Protein AF-A0AAX0XLS3-F1 (afdb_monomer)

Structure (mmCIF, N/CA/C/O backbone):
data_AF-A0AAX0XLS3-F1
#
_entry.id   AF-A0AAX0XLS3-F1
#
loop_
_atom_site.group_PDB
_atom_site.id
_atom_site.type_symbol
_atom_site.label_atom_id
_atom_site.label_alt_id
_atom_site.label_comp_id
_atom_site.label_asym_id
_atom_site.label_entity_id
_atom_site.label_seq_id
_atom_site.pdbx_PDB_ins_code
_atom_site.Cartn_x
_atom_site.Cartn_y
_atom_site.Cartn_z
_atom_site.occupancy
_atom_site.B_iso_or_equiv
_atom_site.auth_seq_id
_atom_site.auth_comp_id
_atom_site.auth_asym_id
_atom_site.auth_atom_id
_atom_site.pdbx_PDB_model_num
ATOM 1 N N . MET A 1 1 ? 13.318 21.270 7.809 1.00 33.69 1 MET A N 1
ATOM 2 C CA . MET A 1 1 ? 13.372 19.843 7.423 1.00 33.69 1 MET A CA 1
ATOM 3 C C . MET A 1 1 ? 12.293 19.611 6.370 1.00 33.69 1 MET A C 1
ATOM 5 O O . MET A 1 1 ? 11.177 19.259 6.718 1.00 33.69 1 MET A O 1
ATOM 9 N N . SER A 1 2 ? 12.582 19.924 5.103 1.00 43.41 2 SER A N 1
ATOM 10 C CA . SER A 1 2 ? 11.595 19.887 4.014 1.00 43.41 2 SER A CA 1
ATOM 11 C C . SER A 1 2 ? 11.965 18.777 3.041 1.00 43.41 2 SER A C 1
ATOM 13 O O . SER A 1 2 ? 12.921 18.919 2.283 1.00 43.41 2 SER A O 1
ATOM 15 N N . ILE A 1 3 ? 11.218 17.674 3.054 1.00 45.69 3 ILE A N 1
ATOM 16 C CA . ILE A 1 3 ? 11.318 16.630 2.027 1.00 45.69 3 ILE A CA 1
ATOM 17 C C . ILE A 1 3 ? 10.569 17.149 0.793 1.00 45.69 3 ILE A C 1
ATOM 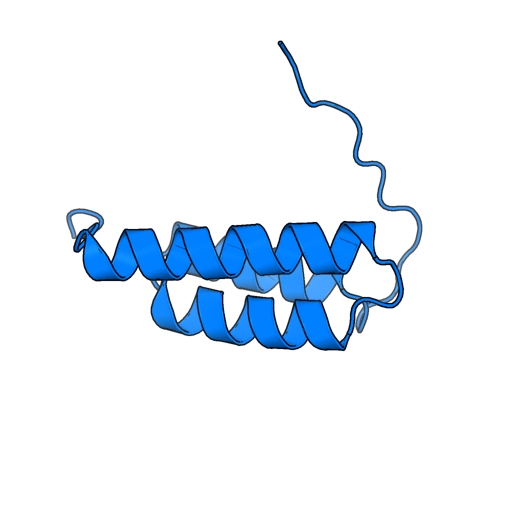19 O O . ILE A 1 3 ? 9.430 16.787 0.523 1.00 45.69 3 ILE A O 1
ATOM 23 N N . GLN A 1 4 ? 11.201 18.076 0.076 1.00 48.59 4 GLN A N 1
ATOM 24 C CA . GLN A 1 4 ? 10.783 18.532 -1.245 1.00 48.59 4 GLN A CA 1
ATOM 25 C C . GLN A 1 4 ? 11.789 18.012 -2.266 1.00 48.59 4 GLN A C 1
ATOM 27 O O . GLN A 1 4 ? 12.624 18.773 -2.740 1.00 48.59 4 GLN A O 1
ATOM 32 N N . ASN A 1 5 ? 11.764 16.715 -2.582 1.00 42.09 5 ASN A N 1
ATOM 33 C CA . ASN A 1 5 ? 12.376 16.266 -3.831 1.00 42.09 5 ASN A CA 1
ATOM 34 C C . ASN A 1 5 ? 11.934 14.862 -4.234 1.00 42.09 5 ASN A C 1
ATOM 36 O O . ASN A 1 5 ? 12.710 13.912 -4.169 1.00 42.09 5 ASN A O 1
ATOM 40 N N . ILE A 1 6 ? 10.695 14.719 -4.701 1.00 55.38 6 ILE A N 1
ATOM 41 C CA . ILE A 1 6 ? 10.382 13.547 -5.512 1.00 55.38 6 ILE A CA 1
ATOM 42 C C . ILE A 1 6 ? 9.724 13.972 -6.815 1.00 55.38 6 ILE A C 1
ATOM 44 O O . ILE A 1 6 ? 8.521 13.864 -7.028 1.00 55.38 6 ILE A O 1
ATOM 48 N N . LYS A 1 7 ? 10.575 14.493 -7.705 1.00 51.69 7 LYS A N 1
ATOM 49 C CA . LYS A 1 7 ? 10.302 14.546 -9.139 1.00 51.69 7 LYS A CA 1
ATOM 50 C C . LYS A 1 7 ? 10.240 13.103 -9.655 1.00 51.69 7 LYS A C 1
ATOM 52 O O . LYS A 1 7 ? 11.252 12.557 -10.085 1.00 51.69 7 LYS A O 1
ATOM 57 N N . PHE A 1 8 ? 9.071 12.466 -9.593 1.00 53.56 8 PHE A N 1
ATOM 58 C CA . PHE A 1 8 ? 8.835 11.235 -10.347 1.00 53.56 8 PHE A CA 1
ATOM 59 C C . PHE A 1 8 ? 8.463 11.602 -11.778 1.00 53.56 8 PHE A C 1
ATOM 61 O O . PHE A 1 8 ? 7.324 11.912 -12.115 1.00 53.56 8 PHE A O 1
ATOM 68 N N . ASN A 1 9 ? 9.525 11.635 -12.571 1.00 45.47 9 ASN A N 1
ATOM 69 C CA . ASN A 1 9 ? 9.569 11.795 -14.008 1.00 45.47 9 ASN A CA 1
ATOM 70 C C . ASN A 1 9 ? 8.666 10.769 -14.725 1.00 45.47 9 ASN A C 1
ATOM 72 O O . ASN A 1 9 ? 8.774 9.572 -14.456 1.00 45.47 9 ASN A O 1
ATOM 76 N N . GLY A 1 10 ? 7.870 11.242 -15.688 1.00 41.81 10 GLY A N 1
ATOM 77 C CA . GLY A 1 10 ? 7.468 10.471 -16.870 1.00 41.81 10 GLY A CA 1
ATOM 78 C C . GLY A 1 10 ? 6.357 9.431 -16.702 1.00 41.81 10 GLY A C 1
ATOM 79 O O . GLY A 1 10 ? 6.612 8.230 -16.693 1.00 41.81 10 GLY A O 1
ATOM 80 N N . GLU A 1 11 ? 5.115 9.910 -16.654 1.00 44.81 11 GLU A N 1
ATOM 81 C CA . GLU A 1 11 ? 4.029 9.492 -17.561 1.00 44.81 11 GLU A CA 1
ATOM 82 C C . GLU A 1 11 ? 3.967 8.002 -17.954 1.00 44.81 11 GLU A C 1
ATOM 84 O O . GLU A 1 11 ? 4.107 7.619 -19.116 1.00 44.81 11 GLU A O 1
ATOM 89 N N . ARG A 1 12 ? 3.674 7.131 -16.981 1.00 51.06 12 ARG A N 1
ATOM 90 C CA . ARG A 1 12 ? 3.104 5.804 -17.261 1.00 51.06 12 ARG A CA 1
ATOM 91 C C . ARG A 1 12 ? 1.763 5.680 -16.534 1.00 51.06 12 ARG A C 1
ATOM 93 O O . ARG A 1 12 ? 1.778 5.567 -15.310 1.00 51.06 12 ARG A O 1
ATOM 100 N N . PRO A 1 13 ? 0.619 5.654 -17.242 1.00 52.38 13 PRO A N 1
ATOM 101 C CA . PRO A 1 13 ? -0.707 5.579 -16.615 1.00 52.38 13 PRO A CA 1
ATOM 102 C C . PRO A 1 13 ? -0.951 4.281 -15.818 1.00 52.38 13 PRO A C 1
ATOM 104 O O . PRO A 1 13 ? -1.779 4.272 -14.918 1.00 52.38 13 PRO A O 1
ATOM 107 N N . ASN A 1 14 ? -0.165 3.223 -16.067 1.00 53.94 14 ASN A N 1
ATOM 108 C CA . ASN A 1 14 ? -0.148 1.974 -15.281 1.00 53.94 14 ASN A CA 1
ATOM 109 C C . ASN A 1 14 ? 1.057 1.876 -14.325 1.00 53.94 14 ASN A C 1
ATOM 111 O O . ASN A 1 14 ? 1.413 0.798 -13.851 1.00 53.94 14 ASN A O 1
ATOM 115 N N . GLY A 1 15 ? 1.770 2.981 -14.115 1.00 64.31 15 GLY A N 1
ATOM 116 C CA . GLY A 1 15 ? 2.935 3.029 -13.250 1.00 64.31 15 GLY A CA 1
ATOM 117 C C . GLY A 1 15 ? 2.543 3.074 -11.778 1.00 64.31 15 GLY A C 1
ATOM 118 O O . GLY A 1 15 ? 1.459 3.526 -11.415 1.00 64.31 15 GLY A O 1
ATOM 119 N N . TYR A 1 16 ? 3.494 2.687 -10.931 1.00 71.25 16 TYR A N 1
ATOM 120 C CA . TYR A 1 16 ? 3.489 2.899 -9.482 1.00 71.25 16 TYR A CA 1
ATOM 121 C C . TYR A 1 16 ? 2.807 4.206 -9.035 1.00 71.25 16 TYR A C 1
ATOM 123 O O . TYR A 1 16 ? 2.064 4.208 -8.064 1.00 71.25 16 TYR A O 1
ATOM 131 N N . GLN A 1 17 ? 3.028 5.302 -9.766 1.00 73.06 17 GLN A N 1
ATOM 132 C CA . GLN A 1 17 ? 2.495 6.627 -9.465 1.00 73.06 17 GLN A CA 1
ATOM 133 C C . GLN A 1 17 ? 0.964 6.706 -9.524 1.00 73.06 17 GLN A C 1
ATOM 135 O O . GLN A 1 17 ? 0.371 7.289 -8.627 1.00 73.06 17 GLN A O 1
ATOM 140 N N . ALA A 1 18 ? 0.314 6.095 -10.520 1.00 80.06 18 ALA A N 1
ATOM 141 C CA . ALA A 1 18 ? -1.147 6.110 -10.620 1.00 80.06 18 ALA A CA 1
ATOM 142 C C . ALA A 1 18 ? -1.792 5.319 -9.468 1.00 80.06 18 ALA A C 1
ATOM 144 O O . ALA A 1 18 ? -2.750 5.782 -8.846 1.00 80.06 18 ALA A O 1
ATOM 145 N N . LEU A 1 19 ? -1.209 4.162 -9.135 1.00 82.06 19 LEU A N 1
ATOM 146 C CA . LEU A 1 19 ? -1.620 3.346 -7.989 1.00 82.06 19 LEU A CA 1
ATOM 147 C C . LEU A 1 19 ? -1.389 4.088 -6.665 1.00 82.06 19 LEU A C 1
ATOM 149 O O . LEU A 1 19 ? -2.283 4.136 -5.827 1.00 82.06 19 LEU A O 1
ATOM 153 N N . ALA A 1 20 ? -0.230 4.731 -6.508 1.00 80.62 20 ALA A N 1
ATOM 154 C CA . ALA A 1 20 ? 0.122 5.523 -5.333 1.00 80.62 20 ALA A CA 1
ATOM 155 C C . ALA A 1 20 ? -0.796 6.741 -5.145 1.00 80.62 20 ALA A C 1
ATOM 157 O O . ALA A 1 20 ? -1.234 7.013 -4.030 1.00 80.62 20 ALA A O 1
ATOM 158 N N . SER A 1 21 ? -1.131 7.461 -6.221 1.00 84.19 21 SER A N 1
ATOM 159 C CA . SER A 1 21 ? -2.071 8.588 -6.174 1.00 84.19 21 SER A CA 1
ATOM 160 C C . SER A 1 21 ? -3.463 8.141 -5.738 1.00 84.19 21 SER A C 1
ATOM 162 O O . SER A 1 21 ? -4.078 8.795 -4.896 1.00 84.19 21 SER A O 1
ATOM 164 N N . ARG A 1 22 ? -3.939 7.002 -6.253 1.00 83.00 22 ARG A N 1
ATOM 165 C CA . ARG A 1 22 ? -5.242 6.449 -5.870 1.00 83.00 22 ARG A CA 1
ATOM 166 C C . ARG A 1 22 ? -5.245 5.933 -4.431 1.00 83.00 22 ARG A C 1
ATOM 168 O O . ARG A 1 22 ? -6.187 6.199 -3.693 1.00 83.00 22 ARG A O 1
ATOM 175 N N . ALA A 1 23 ? -4.172 5.272 -4.002 1.00 84.06 23 ALA A N 1
ATOM 176 C CA . ALA A 1 23 ? -3.995 4.844 -2.617 1.00 84.06 23 ALA A CA 1
ATOM 177 C C . ALA A 1 23 ? -3.995 6.041 -1.647 1.00 84.06 23 ALA A C 1
ATOM 179 O O . ALA A 1 23 ? -4.698 6.018 -0.640 1.00 84.06 23 ALA A O 1
ATOM 180 N N . ALA A 1 24 ? -3.299 7.129 -1.990 1.00 83.75 24 ALA A N 1
ATOM 181 C CA . ALA A 1 24 ? -3.291 8.361 -1.200 1.00 83.75 24 ALA A CA 1
ATOM 182 C C . ALA A 1 24 ? -4.669 9.051 -1.143 1.00 83.75 24 ALA A C 1
ATOM 184 O O . ALA A 1 24 ? -4.998 9.734 -0.174 1.00 83.75 24 ALA A O 1
ATOM 185 N N . GLU A 1 25 ? -5.502 8.895 -2.171 1.00 85.00 25 GLU A N 1
ATOM 186 C CA . GLU A 1 25 ? -6.882 9.377 -2.145 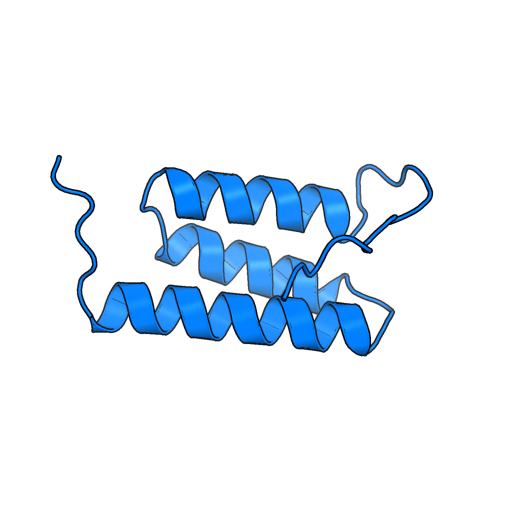1.00 85.00 25 GLU A CA 1
ATOM 187 C C . GLU A 1 25 ? -7.763 8.564 -1.192 1.00 85.00 25 GLU A C 1
ATOM 189 O O . GLU A 1 25 ? -8.532 9.159 -0.437 1.00 85.00 25 GLU A O 1
ATOM 194 N N . PHE A 1 26 ? -7.582 7.243 -1.134 1.00 83.50 26 PHE A N 1
ATOM 195 C CA . PHE A 1 26 ? -8.228 6.406 -0.121 1.00 83.50 26 PHE A CA 1
ATOM 196 C C . PHE A 1 26 ? -7.761 6.747 1.301 1.00 83.50 26 PHE A C 1
ATOM 198 O O . PHE A 1 26 ? -8.594 6.827 2.201 1.00 83.50 26 PHE A O 1
ATOM 205 N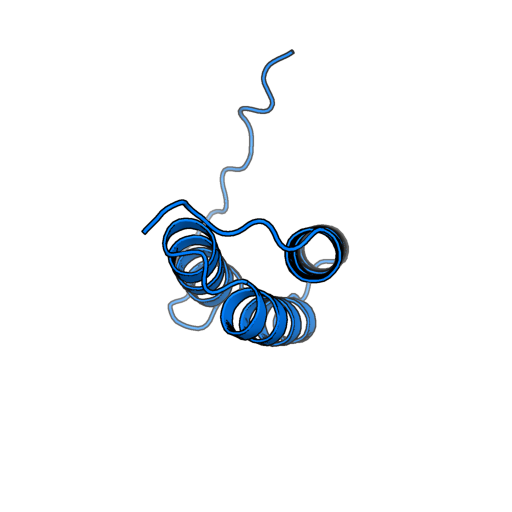 N . GLU A 1 27 ? -6.469 7.036 1.506 1.00 81.88 27 GLU A N 1
ATOM 206 C CA . GLU A 1 27 ? -5.960 7.522 2.801 1.00 81.88 27 GLU A CA 1
ATOM 207 C C . GLU A 1 27 ? -6.651 8.825 3.232 1.00 81.88 27 GLU A C 1
ATOM 209 O O . GLU A 1 27 ? -7.038 8.958 4.392 1.00 81.88 27 GLU A O 1
ATOM 214 N N . ARG A 1 28 ? -6.857 9.773 2.302 1.00 80.88 28 ARG A N 1
ATOM 215 C CA . ARG A 1 28 ? -7.568 11.039 2.579 1.00 80.88 28 ARG A CA 1
ATOM 216 C C . ARG A 1 28 ? -9.041 10.833 2.926 1.00 80.88 28 ARG A C 1
ATOM 218 O O . ARG A 1 28 ? -9.584 11.612 3.699 1.00 80.88 28 ARG A 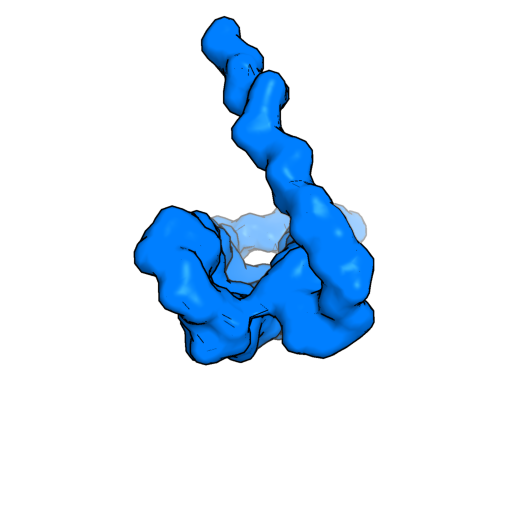O 1
ATOM 225 N N . GLN A 1 29 ? -9.675 9.801 2.374 1.00 82.38 29 GLN A N 1
ATOM 226 C CA . GLN A 1 29 ? -11.060 9.437 2.687 1.00 82.38 29 GLN A CA 1
ATOM 227 C C . GLN A 1 29 ? -11.188 8.642 3.999 1.00 82.38 29 GLN A C 1
ATOM 229 O O . GLN A 1 29 ? -12.297 8.304 4.399 1.00 82.38 29 GLN A O 1
ATOM 234 N N . GLY A 1 30 ? -10.075 8.313 4.667 1.00 80.50 30 GLY A N 1
ATOM 235 C CA . GLY A 1 30 ? -10.076 7.447 5.850 1.00 80.50 30 GLY A CA 1
ATOM 236 C C . GLY A 1 30 ? -10.302 5.966 5.526 1.00 80.50 30 GLY A C 1
ATOM 237 O O . GLY A 1 30 ? -10.490 5.149 6.426 1.00 80.50 30 GLY A O 1
ATOM 238 N N . LEU A 1 31 ? -10.255 5.592 4.246 1.00 84.75 31 LEU A N 1
ATOM 239 C CA . LEU A 1 31 ? -10.429 4.224 3.759 1.00 84.75 31 LEU A CA 1
ATOM 240 C C . LEU A 1 31 ? -9.094 3.472 3.812 1.00 84.75 31 LEU A C 1
ATOM 242 O O . LEU A 1 31 ? -8.589 2.974 2.804 1.00 84.75 31 LEU A O 1
ATOM 246 N N . TYR A 1 32 ? -8.508 3.391 5.008 1.00 82.50 32 TYR A N 1
ATOM 247 C CA . TYR A 1 32 ? -7.168 2.838 5.217 1.00 82.50 32 TYR A CA 1
ATOM 248 C C . TYR A 1 32 ? -7.041 1.365 4.789 1.00 82.50 32 TYR A C 1
ATOM 250 O O . TYR A 1 32 ? -5.977 0.963 4.330 1.00 82.50 32 TYR A O 1
ATOM 258 N N . THR A 1 33 ? -8.117 0.571 4.853 1.00 83.69 33 THR A N 1
ATOM 259 C CA . THR A 1 33 ? -8.127 -0.826 4.370 1.00 83.69 33 THR A CA 1
ATOM 260 C C . THR A 1 33 ? -7.956 -0.915 2.855 1.00 83.69 33 THR A C 1
ATOM 262 O O . THR A 1 33 ? -7.168 -1.715 2.356 1.00 83.69 33 THR A O 1
ATOM 265 N N . GLN A 1 34 ? -8.670 -0.073 2.104 1.00 84.50 34 GLN A N 1
ATOM 266 C CA . GLN A 1 34 ? -8.548 -0.038 0.645 1.00 84.50 34 GLN A CA 1
ATOM 267 C C . GLN A 1 34 ? -7.229 0.614 0.220 1.00 84.50 34 GLN A C 1
ATOM 269 O O . GLN A 1 34 ? -6.609 0.186 -0.753 1.00 84.50 34 GLN A O 1
ATOM 274 N N . ALA A 1 35 ? -6.765 1.609 0.982 1.00 86.00 35 ALA A N 1
ATOM 275 C CA . ALA A 1 35 ? -5.461 2.220 0.778 1.00 86.00 35 ALA A CA 1
ATOM 276 C C . ALA A 1 35 ? -4.320 1.205 0.940 1.00 86.00 35 ALA A C 1
ATOM 278 O O . ALA A 1 35 ? -3.442 1.155 0.081 1.00 86.00 35 ALA A O 1
ATOM 279 N N . SER A 1 36 ? -4.339 0.366 1.986 1.00 86.25 36 SER A N 1
ATOM 280 C CA . SER A 1 36 ? -3.291 -0.641 2.207 1.00 86.25 36 SER A CA 1
ATOM 281 C C . SER A 1 36 ? -3.217 -1.666 1.078 1.00 86.25 36 SER A C 1
ATOM 283 O O . SER A 1 36 ? -2.121 -2.008 0.638 1.00 86.25 36 SER A O 1
ATOM 285 N N . ASP A 1 37 ? -4.367 -2.115 0.571 1.00 87.44 37 ASP A N 1
ATOM 286 C CA . ASP A 1 37 ? -4.422 -3.065 -0.543 1.00 87.44 37 ASP A CA 1
ATOM 287 C C . ASP A 1 37 ? -3.866 -2.433 -1.830 1.00 87.44 37 ASP A C 1
ATOM 289 O O . ASP A 1 37 ? -2.986 -2.986 -2.492 1.00 87.44 37 ASP A O 1
ATOM 293 N N . MET A 1 38 ? -4.257 -1.186 -2.117 1.00 85.62 38 MET A N 1
ATOM 294 C CA . MET A 1 38 ? -3.726 -0.442 -3.261 1.00 85.62 38 MET A CA 1
ATOM 295 C C . MET A 1 38 ? -2.224 -0.163 -3.158 1.00 85.62 38 MET A C 1
ATOM 297 O O . MET A 1 38 ? -1.518 -0.256 -4.166 1.00 85.62 38 MET A O 1
ATOM 301 N N . TRP A 1 39 ? -1.703 0.130 -1.964 1.00 86.94 39 TRP A N 1
ATOM 302 C CA . TRP A 1 39 ? -0.262 0.261 -1.755 1.00 86.94 39 TRP A CA 1
ATOM 303 C C . TRP A 1 39 ? 0.477 -1.070 -1.925 1.00 86.94 39 TRP A C 1
ATOM 305 O O . TRP A 1 39 ? 1.592 -1.060 -2.446 1.00 86.94 39 TRP A O 1
ATOM 315 N N . ALA A 1 40 ? -0.129 -2.211 -1.584 1.00 86.88 40 ALA A N 1
ATOM 316 C CA . ALA A 1 40 ? 0.444 -3.529 -1.866 1.00 86.88 40 ALA A CA 1
ATOM 317 C C . ALA A 1 40 ? 0.536 -3.803 -3.377 1.00 86.88 40 ALA A C 1
ATOM 319 O O . ALA A 1 40 ? 1.565 -4.280 -3.862 1.00 86.88 40 ALA A O 1
ATOM 320 N N . VAL A 1 41 ? -0.477 -3.408 -4.153 1.00 86.06 41 VAL A N 1
ATOM 321 C CA . VAL A 1 41 ? -0.423 -3.470 -5.626 1.00 86.06 41 VAL A CA 1
ATOM 322 C C . VAL A 1 41 ? 0.624 -2.495 -6.184 1.00 86.06 41 VAL A C 1
ATOM 324 O O . VAL A 1 41 ? 1.372 -2.830 -7.103 1.00 86.06 41 VAL A O 1
ATOM 327 N N . ALA A 1 42 ? 0.755 -1.298 -5.607 1.00 83.75 42 ALA A N 1
ATOM 328 C CA . ALA A 1 42 ? 1.817 -0.364 -5.980 1.00 83.75 42 ALA A CA 1
ATOM 329 C C . ALA A 1 42 ? 3.209 -0.945 -5.671 1.00 83.75 42 ALA A C 1
ATOM 331 O O . ALA A 1 42 ? 4.128 -0.818 -6.481 1.00 83.75 42 ALA A O 1
ATOM 332 N N . HIS A 1 43 ? 3.366 -1.632 -4.538 1.00 82.94 43 HIS A N 1
ATOM 333 C CA . HIS A 1 43 ? 4.606 -2.295 -4.143 1.00 82.94 43 HIS A CA 1
ATOM 334 C C . HIS A 1 43 ? 5.025 -3.377 -5.147 1.00 82.94 43 HIS A C 1
ATOM 336 O O . HIS A 1 43 ? 6.193 -3.447 -5.533 1.00 82.94 43 HIS A O 1
ATOM 342 N N . THR A 1 44 ? 4.087 -4.206 -5.612 1.00 82.56 44 THR A N 1
ATOM 343 C CA . THR A 1 44 ? 4.383 -5.243 -6.613 1.00 82.56 44 THR A CA 1
ATOM 344 C C . THR A 1 44 ? 4.676 -4.647 -7.991 1.00 82.56 44 THR A C 1
ATOM 346 O O . THR A 1 44 ? 5.572 -5.128 -8.686 1.00 82.56 44 THR A O 1
ATOM 349 N N . ALA A 1 45 ? 4.002 -3.555 -8.364 1.00 78.12 45 ALA A N 1
ATOM 350 C CA . ALA A 1 45 ? 4.253 -2.824 -9.607 1.00 78.12 45 ALA A CA 1
ATOM 351 C C . ALA A 1 45 ? 5.567 -2.013 -9.595 1.00 78.12 45 ALA A C 1
ATOM 353 O O . ALA A 1 45 ? 6.104 -1.658 -10.652 1.00 78.12 45 ALA A O 1
ATOM 354 N N . ALA A 1 46 ? 6.100 -1.694 -8.413 1.00 76.25 46 ALA A N 1
ATOM 355 C CA . ALA A 1 46 ? 7.336 -0.944 -8.268 1.00 76.25 46 ALA A CA 1
ATOM 356 C C . ALA A 1 46 ? 8.541 -1.780 -8.722 1.00 76.25 46 ALA A C 1
ATOM 358 O O . ALA A 1 46 ? 8.867 -2.818 -8.154 1.00 76.25 46 ALA A O 1
ATOM 359 N N . LYS A 1 47 ? 9.268 -1.285 -9.728 1.00 77.12 47 LYS A N 1
ATOM 360 C CA . LYS A 1 47 ? 10.530 -1.897 -10.179 1.00 77.12 47 LYS A CA 1
ATOM 361 C C . LYS A 1 47 ? 11.727 -1.484 -9.317 1.00 77.12 47 LYS A C 1
ATOM 363 O O . LYS A 1 47 ? 12.684 -2.238 -9.193 1.00 77.12 47 LYS A O 1
ATOM 368 N N . ASN A 1 48 ? 11.643 -0.313 -8.685 1.00 77.88 48 ASN A N 1
ATOM 369 C CA . ASN A 1 48 ? 12.727 0.274 -7.901 1.00 77.88 48 ASN A CA 1
ATOM 370 C C . ASN A 1 48 ? 12.581 -0.091 -6.421 1.00 77.88 48 ASN A C 1
ATOM 372 O O . ASN A 1 48 ? 11.491 0.036 -5.859 1.00 77.88 48 ASN A O 1
ATOM 376 N N . SER A 1 49 ? 13.686 -0.462 -5.771 1.00 76.88 49 SER A N 1
ATOM 377 C CA . SER A 1 49 ? 13.728 -0.772 -4.334 1.00 76.88 49 SER A CA 1
ATOM 378 C C . SER A 1 49 ? 13.262 0.398 -3.461 1.00 76.88 49 SER A C 1
ATOM 380 O O . SER A 1 49 ? 12.545 0.180 -2.492 1.00 76.88 49 SER A O 1
ATOM 382 N N . GLN A 1 50 ? 13.574 1.640 -3.847 1.00 78.94 50 GLN A N 1
ATOM 383 C CA . GLN A 1 50 ? 13.102 2.847 -3.158 1.00 78.94 50 GLN A CA 1
ATOM 384 C C . GLN A 1 50 ? 11.567 2.957 -3.160 1.00 78.94 50 GLN A C 1
ATOM 386 O O . GLN A 1 50 ? 10.958 3.256 -2.137 1.00 78.94 50 GLN A O 1
ATOM 391 N N . ASN A 1 51 ? 10.935 2.679 -4.304 1.00 76.31 51 ASN A N 1
ATOM 392 C CA . ASN A 1 51 ? 9.481 2.780 -4.461 1.00 76.31 51 ASN A CA 1
ATOM 393 C C . ASN A 1 51 ? 8.762 1.626 -3.756 1.00 76.31 51 ASN A C 1
ATOM 395 O O . ASN A 1 51 ? 7.685 1.828 -3.196 1.00 76.31 51 ASN A O 1
ATOM 399 N N . LYS A 1 52 ? 9.383 0.439 -3.743 1.00 80.75 52 LYS A N 1
ATOM 400 C CA . LYS A 1 52 ? 8.956 -0.685 -2.907 1.00 80.75 52 LYS A CA 1
ATOM 401 C C . LYS A 1 52 ? 8.989 -0.292 -1.436 1.00 80.75 52 LYS A C 1
ATOM 403 O O . LYS A 1 52 ? 7.959 -0.316 -0.781 1.00 80.75 52 LYS A O 1
ATOM 408 N N . HIS A 1 53 ? 10.127 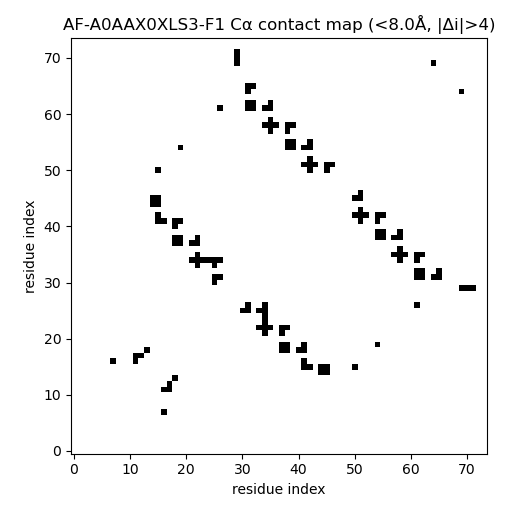0.186 -0.940 1.00 83.62 53 HIS A N 1
ATOM 409 C CA . HIS A 1 53 ? 10.241 0.603 0.455 1.00 83.62 53 HIS A CA 1
ATOM 410 C C . HIS A 1 53 ? 9.206 1.675 0.826 1.00 83.62 53 HIS A C 1
ATOM 412 O O . HIS A 1 53 ? 8.525 1.544 1.836 1.00 83.62 53 HIS A O 1
ATOM 418 N N . TRP A 1 54 ? 8.998 2.677 -0.034 1.00 83.19 54 TRP A N 1
ATOM 419 C CA . TRP A 1 54 ? 7.967 3.691 0.188 1.00 83.19 54 TRP A CA 1
ATOM 420 C C . TRP A 1 54 ? 6.553 3.108 0.272 1.00 83.19 54 TRP A C 1
ATOM 422 O O . TRP A 1 54 ? 5.797 3.469 1.173 1.00 83.19 54 TRP A O 1
ATOM 432 N N . ALA A 1 55 ? 6.188 2.202 -0.641 1.00 83.56 55 ALA A N 1
ATOM 433 C CA . ALA A 1 55 ? 4.886 1.546 -0.586 1.00 83.56 55 ALA A CA 1
ATOM 434 C C . ALA A 1 55 ? 4.737 0.696 0.677 1.00 83.56 55 ALA A C 1
ATOM 436 O O . ALA A 1 55 ? 3.697 0.768 1.317 1.00 83.56 55 ALA A O 1
ATOM 437 N N . GLN A 1 56 ? 5.782 -0.029 1.084 1.00 84.75 56 GLN A N 1
ATOM 438 C CA . GLN A 1 56 ? 5.761 -0.800 2.325 1.00 84.75 56 GLN A CA 1
ATOM 439 C C . GLN A 1 56 ? 5.525 0.099 3.544 1.00 84.75 56 GLN A C 1
ATOM 441 O O . GLN A 1 56 ? 4.620 -0.166 4.326 1.00 84.75 56 GLN A O 1
ATOM 446 N N . CYS A 1 57 ? 6.245 1.220 3.657 1.00 86.62 57 CYS A N 1
ATOM 447 C CA . CYS A 1 57 ? 6.027 2.179 4.742 1.00 86.62 57 CYS A CA 1
ATOM 448 C C . CYS A 1 57 ? 4.595 2.734 4.765 1.00 86.62 57 CYS A C 1
ATOM 450 O O . CYS A 1 57 ? 4.065 3.033 5.833 1.00 86.62 57 CYS A O 1
ATOM 452 N N . ARG A 1 58 ? 3.955 2.882 3.599 1.00 84.75 58 ARG A N 1
ATOM 453 C CA . ARG A 1 58 ? 2.561 3.335 3.502 1.00 84.75 58 ARG A CA 1
ATOM 454 C C . ARG A 1 58 ? 1.550 2.257 3.865 1.00 84.75 58 ARG A C 1
ATOM 456 O O . ARG A 1 58 ? 0.560 2.573 4.521 1.00 84.75 58 ARG A O 1
ATOM 463 N N . ILE A 1 59 ? 1.816 1.001 3.512 1.00 86.56 59 ILE A N 1
ATOM 464 C CA . ILE A 1 59 ? 1.036 -0.146 3.994 1.00 86.56 59 ILE A CA 1
ATOM 465 C C . ILE A 1 59 ? 1.089 -0.172 5.519 1.00 86.56 59 ILE A C 1
ATOM 467 O O . ILE A 1 59 ? 0.040 -0.182 6.158 1.00 86.56 59 ILE A O 1
ATOM 471 N N . ASP A 1 60 ? 2.287 -0.089 6.098 1.00 86.88 60 ASP A N 1
ATOM 472 C CA . ASP A 1 60 ? 2.476 -0.105 7.548 1.00 86.88 60 ASP A CA 1
ATOM 473 C C . ASP A 1 60 ? 1.759 1.080 8.212 1.00 86.88 60 ASP A C 1
ATOM 475 O O . ASP A 1 60 ? 1.093 0.908 9.230 1.00 86.88 60 ASP A O 1
ATOM 479 N N . TYR A 1 61 ? 1.808 2.270 7.602 1.00 84.00 61 TYR A N 1
ATOM 480 C CA . TYR A 1 61 ? 1.056 3.440 8.062 1.00 84.00 61 TYR A CA 1
ATOM 481 C C . TYR A 1 61 ? -0.461 3.208 8.047 1.00 84.00 61 TYR A C 1
ATOM 483 O O . TYR A 1 61 ? -1.128 3.486 9.042 1.00 84.00 61 TYR A O 1
ATOM 491 N N . CYS A 1 62 ? -1.010 2.663 6.959 1.00 82.62 62 CYS A N 1
ATOM 492 C CA . CYS A 1 62 ? -2.435 2.348 6.855 1.00 82.62 62 CYS A CA 1
ATOM 493 C C . CYS A 1 62 ? -2.851 1.280 7.874 1.00 82.62 62 CYS A C 1
ATOM 495 O O . CYS A 1 62 ? -3.877 1.424 8.533 1.00 82.62 62 CYS A O 1
ATOM 497 N N . VAL A 1 63 ? -2.040 0.235 8.058 1.00 84.75 63 VAL A N 1
ATOM 498 C CA . VAL A 1 63 ? -2.275 -0.817 9.057 1.00 84.75 63 VAL A CA 1
ATOM 499 C C . VAL A 1 63 ? -2.229 -0.240 10.470 1.00 84.75 63 VAL A C 1
ATOM 501 O O . VAL A 1 63 ? -3.102 -0.546 11.279 1.00 84.75 63 VAL A O 1
ATOM 504 N N . MET A 1 64 ? -1.273 0.642 10.768 1.00 83.81 64 MET A N 1
ATOM 505 C CA . MET A 1 64 ? -1.224 1.346 12.049 1.00 83.81 64 MET A CA 1
ATOM 506 C C . MET A 1 64 ? -2.431 2.265 12.242 1.00 83.81 64 MET A C 1
ATOM 508 O O . MET A 1 64 ? -2.967 2.309 13.345 1.00 83.81 64 MET A O 1
ATOM 512 N N . ALA A 1 65 ? -2.886 2.971 11.205 1.00 80.62 65 ALA A N 1
ATOM 513 C CA . ALA A 1 65 ? -4.083 3.809 11.265 1.00 80.62 65 ALA A CA 1
ATOM 514 C C . ALA A 1 65 ? -5.348 2.972 11.531 1.00 80.62 65 ALA A C 1
ATOM 516 O O . ALA A 1 65 ? -6.172 3.354 12.362 1.00 80.62 65 ALA A O 1
ATOM 517 N N . LEU A 1 66 ? -5.461 1.791 10.912 1.00 79.75 66 LEU A N 1
ATOM 518 C CA . LEU A 1 66 ? -6.528 0.822 11.180 1.00 79.75 66 LEU A CA 1
ATOM 519 C C . LEU A 1 66 ? -6.468 0.280 12.611 1.00 79.75 66 LEU A C 1
ATOM 521 O O . LEU A 1 66 ? -7.473 0.300 13.315 1.00 79.75 66 LEU A O 1
ATOM 525 N N . GLN A 1 67 ? -5.293 -0.165 13.066 1.00 79.94 67 GLN A N 1
ATOM 526 C CA . GLN A 1 67 ? -5.100 -0.691 14.422 1.00 79.94 67 GLN A CA 1
ATOM 527 C C . GLN A 1 67 ? -5.357 0.365 15.494 1.00 79.94 67 GLN A C 1
ATOM 529 O O . GLN A 1 67 ? -5.970 0.083 16.520 1.00 79.94 67 GLN A O 1
ATOM 534 N N . ARG A 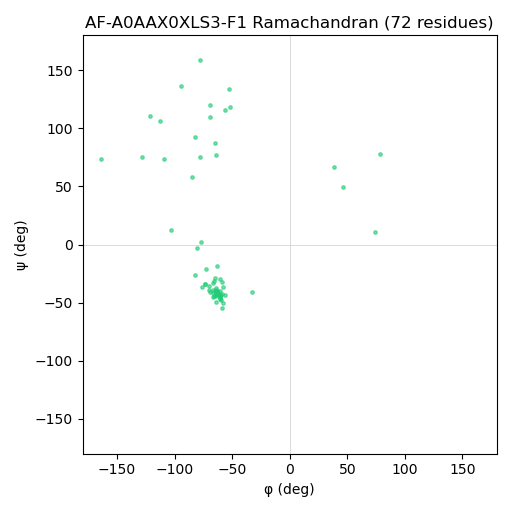1 68 ? -4.912 1.600 15.254 1.00 75.81 68 ARG A N 1
ATOM 535 C CA . ARG A 1 68 ? -5.165 2.743 16.137 1.00 75.81 68 ARG A CA 1
ATOM 536 C C . ARG A 1 68 ? -6.579 3.295 15.990 1.00 75.81 68 ARG A C 1
ATOM 538 O O . ARG A 1 68 ? -6.896 4.273 16.662 1.00 75.81 68 ARG A O 1
ATOM 545 N N . ASN A 1 69 ? -7.406 2.680 15.139 1.00 67.00 69 ASN A N 1
ATOM 546 C CA . ASN A 1 69 ? -8.780 3.068 14.858 1.00 67.00 69 ASN A CA 1
ATOM 547 C C . ASN A 1 69 ? -8.880 4.578 14.632 1.00 67.00 69 ASN A C 1
ATOM 549 O O . ASN A 1 69 ? -9.681 5.254 15.280 1.00 67.00 69 ASN A O 1
ATOM 553 N N . TRP A 1 70 ? -8.011 5.108 13.764 1.00 67.44 70 TRP A N 1
ATOM 554 C CA . TRP A 1 70 ? -8.055 6.492 13.311 1.00 67.44 70 TRP A CA 1
ATOM 555 C C . TRP A 1 70 ? -9.355 6.692 12.539 1.00 67.44 70 TRP A C 1
ATOM 557 O O . TRP A 1 70 ? -9.402 6.671 11.316 1.00 67.44 70 TRP A O 1
ATOM 567 N N . LYS A 1 71 ? -10.458 6.823 13.270 1.00 54.22 71 LYS A N 1
ATOM 568 C CA . LYS A 1 71 ? -11.717 7.276 12.722 1.00 54.22 71 LYS A CA 1
ATOM 569 C C . LYS A 1 71 ? -11.496 8.738 12.396 1.00 54.22 71 LYS A C 1
ATOM 571 O O . LYS A 1 71 ? -11.352 9.561 13.299 1.00 54.22 71 LYS A O 1
ATOM 576 N N . VAL A 1 72 ? -11.442 9.050 11.105 1.00 53.88 72 VAL A N 1
ATOM 577 C CA . VAL A 1 72 ? -11.767 10.403 10.666 1.00 53.88 72 VAL A CA 1
ATOM 578 C C . VAL A 1 72 ? -13.170 10.641 11.216 1.00 53.88 72 VAL A C 1
ATOM 580 O O . VAL A 1 72 ? -14.0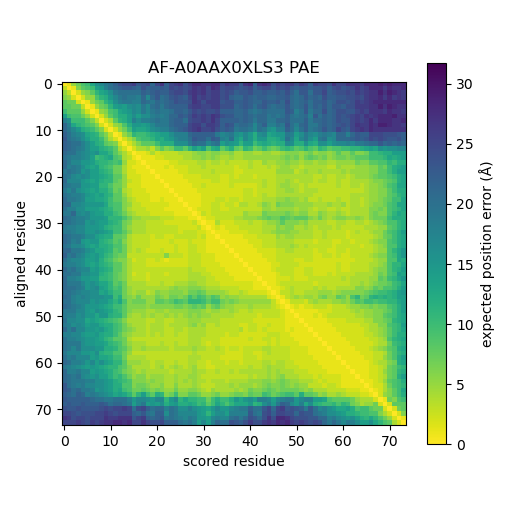73 9.851 10.933 1.00 53.88 72 VAL A O 1
ATOM 583 N N . ALA A 1 73 ? -13.304 11.600 12.133 1.00 44.19 73 ALA A N 1
ATOM 584 C CA . ALA A 1 73 ? -14.599 11.972 12.679 1.00 44.19 73 ALA A CA 1
ATOM 585 C C . ALA A 1 73 ? -15.529 12.242 11.488 1.00 44.19 73 ALA A C 1
ATOM 587 O O . ALA A 1 73 ? -15.186 13.058 10.631 1.00 44.19 73 ALA A O 1
ATOM 588 N N . ALA A 1 74 ? -16.595 11.444 11.397 1.00 42.53 74 ALA A N 1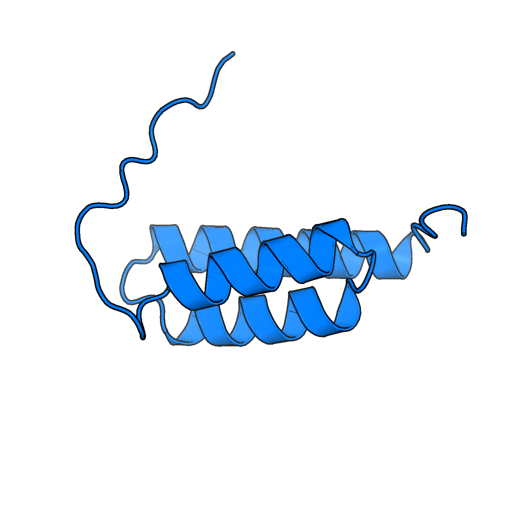
ATOM 589 C CA . ALA A 1 74 ? -17.606 11.530 10.351 1.00 42.53 74 ALA A CA 1
ATOM 590 C C . ALA A 1 74 ? -18.285 12.904 10.347 1.00 42.53 74 ALA A C 1
ATOM 592 O O . ALA A 1 74 ? -18.431 13.480 11.452 1.00 42.53 74 ALA A O 1
#

Radius of gyration: 12.78 Å; Cα contacts (8 Å, |Δi|>4): 74; chains: 1; bounding box: 31×25×34 Å

Sequence (74 aa):
MSIQNIKFNGERPNGYQALASRAAEFERQGLYTQASDMWAVAHTAAKNSQNKHWAQCRIDYCVMALQRNWKVAA

Secondary structure (DSSP, 8-state):
---------S--TTSHHHHHHHHHHHHHTT-HHHHHHHHHHHHHH--SHHHHHHHHHHHHHHHHHHHTT-----

Solvent-accessible surface area (backbone atoms only — not comparable to full-atom values): 4174 Å² total; per-residue (Å²): 141,78,94,81,79,81,86,81,76,77,95,47,86,87,32,38,63,48,37,44,54,52,16,53,50,27,47,74,70,52,38,26,70,62,14,26,52,33,20,51,54,19,26,71,61,30,87,46,70,69,52,26,52,52,24,49,56,47,26,53,48,23,51,49,38,56,74,67,58,60,66,64,83,127

pLDDT: mean 73.2, std 15.38, range [33.69, 87.44]

Foldseek 3Di:
DDPPDDPPDDDDCPALVVLQVVLVVCVVVLVLVVSLVSLVVSLVRDPDPVSVVVSVV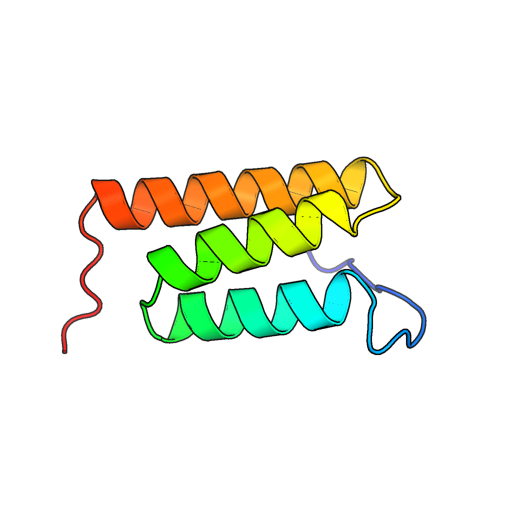SNVVSVVCVVVVVPPPD

Mean predicted aligned error: 9.47 Å

Nearest PDB structures (foldseek):
  2vkj-assembly1_A  TM=9.195E-01  e=2.391E-01  Thermotoga maritima
  4jl0-assembly2_B  TM=7.953E-01  e=1.613E+00  Pseudomonas aeruginosa CHA
  5efr-assembly1_A  TM=6.481E-01  e=1.516E+00  Rhodothermus marinus
  7rj5-assembly1_D  TM=6.835E-01  e=7.995E+00  Escherichia coli